Protein AF-A0A7J7JZK4-F1 (afdb_monomer_lite)

Structure (mmCIF, N/CA/C/O backbone):
data_AF-A0A7J7JZK4-F1
#
_entry.id   AF-A0A7J7JZK4-F1
#
loop_
_atom_site.group_PDB
_atom_site.id
_atom_site.type_symbol
_atom_site.label_atom_id
_atom_site.label_alt_id
_atom_site.label_comp_id
_atom_site.label_asym_id
_atom_site.label_entity_id
_atom_site.label_seq_id
_atom_site.pdbx_PDB_ins_code
_atom_site.Cartn_x
_atom_site.Cartn_y
_atom_site.Cartn_z
_atom_site.occupancy
_atom_site.B_iso_or_equiv
_atom_site.auth_seq_id
_atom_site.auth_comp_id
_atom_site.auth_asym_id
_atom_site.auth_atom_id
_atom_site.pdbx_PDB_model_num
ATOM 1 N N . 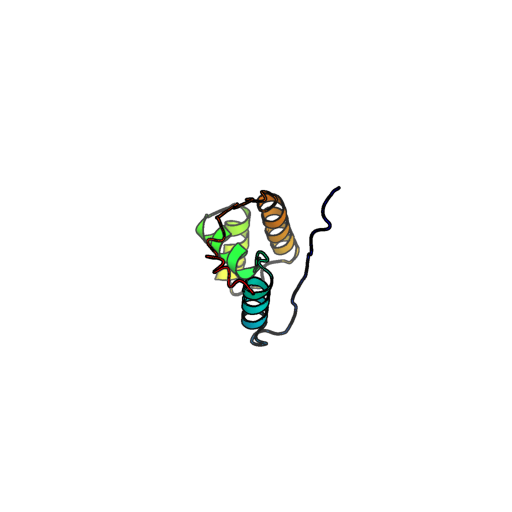MET A 1 1 ? -6.170 -31.472 -10.861 1.00 43.09 1 MET A N 1
ATOM 2 C CA . MET A 1 1 ? -4.902 -31.158 -10.163 1.00 43.09 1 MET A CA 1
ATOM 3 C C . MET A 1 1 ? -5.002 -29.730 -9.656 1.00 43.09 1 MET A C 1
ATOM 5 O O . MET A 1 1 ? -5.467 -28.913 -10.444 1.00 43.09 1 MET A O 1
ATOM 9 N N . PRO A 1 2 ? -4.640 -29.394 -8.404 1.00 49.06 2 PRO A N 1
ATOM 10 C CA . PRO A 1 2 ? -4.529 -27.988 -8.036 1.00 49.06 2 PRO A CA 1
ATOM 11 C C . PRO A 1 2 ? -3.411 -27.386 -8.893 1.00 49.06 2 PRO A C 1
ATOM 13 O O . PRO A 1 2 ? -2.250 -27.778 -8.779 1.00 49.06 2 PRO A O 1
ATOM 16 N N . SER A 1 3 ? -3.771 -26.505 -9.824 1.00 57.97 3 SER A N 1
ATOM 17 C CA . SER A 1 3 ? -2.813 -25.765 -10.639 1.00 57.97 3 SER A CA 1
ATOM 18 C C . SER A 1 3 ? -1.923 -24.950 -9.707 1.00 57.97 3 SER A C 1
ATOM 20 O O . SER A 1 3 ? -2.420 -24.198 -8.868 1.00 57.97 3 SER A O 1
ATOM 22 N N . LYS A 1 4 ? -0.604 -25.118 -9.815 1.00 70.19 4 LYS A N 1
ATOM 23 C CA . LYS A 1 4 ? 0.357 -24.378 -8.997 1.00 70.19 4 LYS A CA 1
ATOM 24 C C . LYS A 1 4 ? 0.271 -22.897 -9.365 1.00 70.19 4 LYS A C 1
ATOM 26 O O . LYS A 1 4 ? 0.669 -22.505 -10.455 1.00 70.19 4 LYS A O 1
ATOM 31 N N . LEU A 1 5 ? -0.278 -22.093 -8.462 1.00 78.06 5 LEU A N 1
ATOM 32 C CA . LEU A 1 5 ? -0.435 -20.654 -8.652 1.00 78.06 5 LEU A CA 1
ATOM 33 C C . LEU A 1 5 ? 0.897 -19.944 -8.426 1.00 78.06 5 LEU A C 1
ATOM 35 O O . LEU A 1 5 ? 1.583 -20.196 -7.432 1.00 78.06 5 LEU A O 1
ATOM 39 N N . PHE A 1 6 ? 1.253 -19.045 -9.338 1.00 82.44 6 PHE A N 1
ATOM 40 C CA . PHE A 1 6 ? 2.451 -18.225 -9.221 1.00 82.44 6 PHE A CA 1
ATOM 41 C C . PHE A 1 6 ? 2.183 -17.032 -8.296 1.00 82.44 6 PHE A C 1
ATOM 43 O O . PHE A 1 6 ? 1.240 -16.273 -8.507 1.00 82.44 6 PHE A O 1
ATOM 50 N N . ARG A 1 7 ? 3.004 -16.875 -7.251 1.00 84.56 7 ARG A N 1
ATOM 51 C CA . ARG A 1 7 ? 2.941 -15.756 -6.299 1.00 84.56 7 ARG A CA 1
ATOM 52 C C . ARG A 1 7 ? 4.323 -15.129 -6.188 1.00 84.56 7 ARG A C 1
ATOM 54 O O . ARG A 1 7 ? 5.285 -15.831 -5.885 1.00 84.56 7 ARG A O 1
ATOM 61 N N . ALA A 1 8 ? 4.411 -13.824 -6.412 1.00 86.88 8 ALA A N 1
ATOM 62 C CA . ALA A 1 8 ? 5.659 -13.072 -6.368 1.00 86.88 8 ALA A CA 1
ATOM 63 C C . ALA A 1 8 ? 5.493 -11.787 -5.551 1.00 86.88 8 ALA A C 1
ATOM 65 O O . ALA A 1 8 ? 4.402 -11.226 -5.477 1.00 86.88 8 ALA A O 1
ATOM 66 N N . ILE A 1 9 ? 6.589 -11.321 -4.949 1.00 88.12 9 ILE A N 1
ATOM 67 C CA . ILE A 1 9 ? 6.656 -10.064 -4.195 1.00 88.12 9 ILE A CA 1
ATOM 68 C C . ILE A 1 9 ? 7.782 -9.216 -4.791 1.00 88.12 9 ILE A C 1
ATOM 70 O O . ILE A 1 9 ? 8.882 -9.717 -5.016 1.00 88.12 9 ILE A O 1
ATOM 74 N N . ILE A 1 10 ? 7.512 -7.931 -5.033 1.00 86.44 10 ILE A N 1
ATOM 75 C CA . ILE A 1 10 ? 8.490 -6.965 -5.550 1.00 86.44 10 ILE A CA 1
ATOM 76 C C . ILE A 1 10 ? 8.811 -5.955 -4.446 1.00 86.44 10 ILE A C 1
ATOM 78 O O . ILE A 1 10 ? 7.935 -5.218 -3.997 1.00 86.44 10 ILE A O 1
ATOM 82 N N . ILE A 1 11 ? 10.077 -5.900 -4.029 1.00 86.56 11 ILE A N 1
ATOM 83 C CA . ILE A 1 11 ? 10.564 -5.054 -2.927 1.00 86.56 11 ILE A CA 1
ATOM 84 C C . ILE A 1 11 ? 11.674 -4.131 -3.447 1.00 86.56 11 ILE A C 1
ATOM 86 O O . ILE A 1 11 ? 12.398 -4.476 -4.376 1.00 86.56 11 ILE A O 1
ATOM 90 N N . GLY A 1 12 ? 11.797 -2.930 -2.878 1.00 84.19 12 GLY A N 1
ATOM 91 C CA . GLY A 1 12 ? 12.815 -1.947 -3.263 1.00 84.19 12 GLY A CA 1
ATOM 92 C C . GLY A 1 12 ? 12.514 -0.530 -2.753 1.00 84.19 12 GLY A C 1
ATOM 93 O O . GLY A 1 12 ? 11.364 -0.238 -2.407 1.00 84.19 12 GLY A O 1
ATOM 94 N N . PRO A 1 13 ? 13.501 0.381 -2.749 1.00 83.31 13 PRO A N 1
ATOM 95 C CA . PRO A 1 13 ? 13.384 1.705 -2.127 1.00 83.31 13 PRO A CA 1
ATOM 96 C C . PRO A 1 13 ? 12.373 2.613 -2.848 1.00 83.31 13 PRO A C 1
ATOM 98 O O . PRO A 1 13 ? 12.150 2.430 -4.047 1.00 83.31 13 PRO A O 1
ATOM 101 N N . PRO A 1 14 ? 11.725 3.584 -2.178 1.00 80.44 14 PRO A N 1
ATOM 102 C CA . PRO A 1 14 ? 10.819 4.536 -2.830 1.00 80.44 14 PRO A CA 1
ATOM 103 C C . PRO A 1 14 ? 11.450 5.154 -4.089 1.00 80.44 14 PRO A C 1
ATOM 105 O O . PRO A 1 14 ? 12.643 5.428 -4.118 1.00 80.44 14 PRO A O 1
ATOM 108 N N . GLY A 1 15 ? 10.677 5.297 -5.168 1.00 84.06 15 GLY A N 1
ATOM 109 C CA . GLY A 1 15 ? 11.198 5.800 -6.449 1.00 84.06 15 GLY A CA 1
ATOM 110 C C . GLY A 1 15 ? 11.957 4.784 -7.320 1.00 84.06 15 GLY A C 1
ATOM 111 O O . GLY A 1 15 ? 12.195 5.070 -8.486 1.00 84.06 15 GLY A O 1
ATOM 112 N N . SER A 1 16 ? 12.242 3.560 -6.851 1.00 89.69 16 SER A N 1
ATOM 113 C CA . SER A 1 16 ? 12.991 2.548 -7.632 1.00 89.69 16 SER A CA 1
ATOM 114 C C . SER A 1 16 ? 12.255 1.939 -8.841 1.00 89.69 16 SER A C 1
ATOM 116 O O . SER A 1 16 ? 12.704 0.942 -9.398 1.00 89.69 16 SER A O 1
ATOM 118 N N . GLY A 1 17 ? 11.081 2.455 -9.213 1.00 87.94 17 GLY A N 1
ATOM 119 C CA . GLY A 1 17 ? 10.342 1.982 -10.391 1.00 87.94 17 GLY A CA 1
ATOM 120 C C . GLY A 1 17 ? 9.613 0.638 -10.247 1.00 87.94 17 GLY A C 1
ATOM 121 O O . GLY A 1 17 ? 9.139 0.106 -11.247 1.00 87.94 17 GLY A O 1
ATOM 122 N N . LYS A 1 18 ? 9.451 0.093 -9.030 1.00 89.69 18 LYS A N 1
ATOM 123 C CA . LYS A 1 18 ? 8.734 -1.184 -8.779 1.00 89.69 18 LYS A CA 1
ATOM 124 C C . LYS A 1 18 ? 7.369 -1.253 -9.453 1.00 89.69 18 LYS A C 1
ATOM 126 O O . LYS A 1 18 ? 7.061 -2.249 -10.089 1.00 89.69 18 LYS A O 1
ATOM 131 N N . GLY A 1 19 ? 6.574 -0.187 -9.335 1.00 85.62 19 GLY A N 1
ATOM 132 C CA . GLY A 1 19 ? 5.244 -0.125 -9.943 1.00 85.62 19 GLY A CA 1
ATOM 133 C C . GLY A 1 19 ? 5.296 -0.212 -11.469 1.00 85.62 19 GLY A C 1
ATOM 134 O O . GLY A 1 19 ? 4.442 -0.849 -12.076 1.00 85.62 19 GLY A O 1
ATOM 135 N N . THR A 1 20 ? 6.328 0.361 -12.094 1.00 89.25 20 THR A N 1
ATOM 136 C CA . THR A 1 20 ? 6.558 0.253 -13.541 1.00 89.25 20 THR A CA 1
ATOM 137 C C . THR A 1 20 ? 6.878 -1.184 -13.941 1.00 89.25 20 THR A C 1
ATOM 139 O O . THR A 1 20 ? 6.313 -1.688 -14.907 1.00 89.25 20 THR A O 1
ATOM 142 N N . ILE A 1 21 ? 7.750 -1.859 -13.187 1.00 90.25 21 ILE A N 1
ATOM 143 C CA . ILE A 1 21 ? 8.109 -3.263 -13.430 1.00 90.25 21 ILE A CA 1
ATOM 144 C C . ILE A 1 21 ? 6.893 -4.172 -13.213 1.00 90.25 21 ILE A C 1
ATOM 146 O O . ILE A 1 21 ? 6.588 -4.997 -14.068 1.00 90.25 21 ILE A O 1
ATOM 150 N N . ALA A 1 22 ? 6.154 -3.975 -12.121 1.00 88.31 22 ALA A N 1
ATOM 151 C CA . ALA A 1 22 ? 4.972 -4.762 -11.796 1.00 88.31 22 ALA A CA 1
ATOM 152 C C . ALA A 1 22 ? 3.894 -4.663 -12.886 1.00 88.31 22 ALA A C 1
ATOM 154 O O . ALA A 1 22 ? 3.375 -5.683 -13.327 1.00 88.31 22 ALA A O 1
ATOM 155 N N . LYS A 1 23 ? 3.625 -3.452 -13.398 1.00 88.12 23 LYS A N 1
ATOM 156 C CA . LYS A 1 23 ? 2.689 -3.236 -14.516 1.00 88.12 23 LYS A CA 1
ATOM 157 C C . LYS A 1 23 ? 3.106 -3.969 -15.794 1.00 88.12 23 LYS A C 1
ATOM 159 O O . LYS A 1 23 ? 2.240 -4.469 -16.503 1.00 88.12 23 LYS A O 1
ATOM 164 N N . ARG A 1 24 ? 4.410 -4.038 -16.093 1.00 90.50 24 ARG A N 1
ATOM 165 C CA . ARG A 1 24 ? 4.925 -4.795 -17.248 1.00 90.50 24 ARG A CA 1
ATOM 166 C C . ARG A 1 24 ? 4.723 -6.296 -17.061 1.00 90.50 24 ARG A C 1
ATOM 168 O O . ARG A 1 24 ? 4.139 -6.926 -17.926 1.00 90.50 24 ARG A O 1
ATOM 175 N N . ILE A 1 25 ? 5.094 -6.835 -15.898 1.00 88.19 25 ILE A N 1
ATOM 176 C CA . ILE A 1 25 ? 4.900 -8.258 -15.572 1.00 88.19 25 ILE A CA 1
ATOM 177 C C . ILE A 1 25 ? 3.420 -8.652 -15.690 1.00 88.19 25 ILE A C 1
ATOM 179 O O . ILE A 1 25 ? 3.087 -9.672 -16.278 1.00 88.19 25 ILE A O 1
ATOM 183 N N . VAL A 1 26 ? 2.519 -7.826 -15.166 1.00 87.25 26 VAL A N 1
ATOM 184 C CA . VAL A 1 26 ? 1.069 -8.057 -15.243 1.00 87.25 26 VAL A CA 1
ATOM 185 C C . VAL A 1 26 ? 0.572 -8.070 -16.682 1.00 87.25 26 VAL A C 1
ATOM 187 O O . VAL A 1 26 ? -0.172 -8.971 -17.056 1.00 87.25 26 VAL A O 1
ATOM 190 N N . LYS A 1 27 ? 1.029 -7.115 -17.498 1.00 87.00 27 LYS A N 1
ATOM 191 C CA . LYS A 1 27 ? 0.691 -7.049 -18.922 1.00 87.00 27 LYS A CA 1
ATOM 192 C C . LYS A 1 27 ? 1.191 -8.274 -19.693 1.00 87.00 27 LYS A C 1
ATOM 194 O O . LYS A 1 27 ? 0.451 -8.800 -20.515 1.00 87.00 27 LYS A O 1
ATOM 199 N N . ASP A 1 28 ? 2.420 -8.707 -19.434 1.00 89.12 28 ASP A N 1
ATOM 200 C CA . ASP A 1 28 ? 3.082 -9.745 -20.230 1.00 89.12 28 ASP A CA 1
ATOM 201 C C . ASP A 1 28 ? 2.655 -11.167 -19.821 1.00 89.12 28 ASP A C 1
ATOM 203 O O . ASP A 1 28 ? 2.653 -12.070 -20.653 1.00 89.12 28 ASP A O 1
ATOM 207 N N . PHE A 1 29 ? 2.268 -11.373 -18.554 1.00 85.44 29 PHE A N 1
ATOM 208 C CA . PHE A 1 29 ? 1.942 -12.695 -17.998 1.00 85.44 29 PHE A CA 1
ATOM 209 C C . PHE A 1 29 ? 0.477 -12.862 -17.561 1.00 85.44 29 PHE A C 1
ATOM 211 O O . PHE A 1 29 ? 0.120 -13.926 -17.057 1.00 85.44 29 PHE A O 1
ATOM 218 N N . GLY A 1 30 ? -0.371 -11.838 -17.712 1.00 82.44 30 GLY A N 1
ATOM 219 C CA . GLY A 1 30 ? -1.785 -11.901 -17.319 1.00 82.44 30 GLY A CA 1
ATOM 220 C C . GLY A 1 30 ? -1.998 -12.112 -15.815 1.00 82.44 30 GLY A C 1
ATOM 221 O O . GLY A 1 30 ? -2.950 -12.771 -15.408 1.00 82.44 30 GLY A O 1
ATOM 222 N N . LEU A 1 31 ? -1.081 -11.607 -14.983 1.00 83.25 31 LEU A N 1
ATOM 223 C CA . LEU A 1 31 ? -1.133 -11.764 -13.526 1.00 83.25 31 LEU A CA 1
ATOM 224 C C . LEU A 1 31 ? -1.938 -10.642 -12.869 1.00 83.25 31 LEU A C 1
ATOM 226 O O . LEU A 1 31 ? -1.890 -9.500 -13.314 1.00 83.25 31 LEU A O 1
ATOM 230 N N . THR A 1 32 ? -2.590 -10.924 -11.743 1.00 82.88 32 THR A N 1
ATOM 231 C CA . THR A 1 32 ? -3.214 -9.872 -10.930 1.00 82.88 32 THR A CA 1
ATOM 232 C C . THR A 1 32 ? -2.163 -9.109 -10.126 1.00 82.88 32 THR A C 1
ATOM 234 O O . THR A 1 32 ? -1.282 -9.701 -9.497 1.00 82.88 32 THR A O 1
ATOM 237 N N . HIS A 1 33 ? -2.246 -7.777 -10.143 1.00 82.88 33 HIS A N 1
ATOM 238 C CA . HIS A 1 33 ? -1.356 -6.906 -9.381 1.00 82.88 33 HIS A CA 1
ATOM 239 C C . HIS A 1 33 ? -2.014 -6.438 -8.088 1.00 82.88 33 HIS A C 1
ATOM 241 O O . HIS A 1 33 ? -2.991 -5.695 -8.131 1.00 82.88 33 HIS A O 1
ATOM 247 N N . LEU A 1 34 ? -1.401 -6.763 -6.952 1.00 85.38 34 LEU A N 1
ATOM 248 C CA . LEU A 1 34 ? -1.802 -6.236 -5.653 1.00 85.38 34 LEU A CA 1
ATOM 249 C C . LEU A 1 34 ? -0.732 -5.271 -5.136 1.00 85.38 34 LEU A C 1
ATOM 251 O O . LEU A 1 34 ? 0.352 -5.680 -4.719 1.00 85.38 34 LEU A O 1
ATOM 255 N N . ALA A 1 35 ? -1.045 -3.975 -5.149 1.00 86.12 35 ALA A N 1
ATOM 256 C CA . ALA A 1 35 ? -0.219 -2.943 -4.535 1.00 86.12 35 ALA A CA 1
ATOM 257 C C . ALA A 1 35 ? -0.790 -2.564 -3.166 1.00 86.12 35 ALA A C 1
ATOM 259 O O . ALA A 1 35 ? -1.875 -1.994 -3.078 1.00 86.12 35 ALA A O 1
ATOM 260 N N . SER A 1 36 ? -0.034 -2.815 -2.093 1.00 86.00 36 SER A N 1
ATOM 261 C CA . SER A 1 36 ? -0.469 -2.532 -0.714 1.00 86.00 36 SER A CA 1
ATOM 262 C C . SER A 1 36 ? -0.920 -1.083 -0.503 1.00 86.00 36 SER A C 1
ATOM 264 O O . SER A 1 36 ? -1.887 -0.842 0.209 1.00 86.00 36 SER A O 1
ATOM 266 N N . GLY A 1 37 ? -0.269 -0.120 -1.163 1.00 85.06 37 GLY A N 1
ATOM 267 C CA . GLY A 1 37 ? -0.664 1.289 -1.108 1.00 85.06 37 GLY A CA 1
ATOM 268 C C . GLY A 1 37 ? -2.011 1.588 -1.775 1.00 85.06 37 GLY A C 1
ATOM 269 O O . GLY A 1 37 ? -2.747 2.436 -1.281 1.00 85.06 37 GLY A O 1
ATOM 270 N N . ASP A 1 38 ? -2.351 0.903 -2.871 1.00 87.31 38 ASP A N 1
ATOM 271 C CA . ASP A 1 38 ? -3.648 1.071 -3.543 1.00 87.31 38 ASP A CA 1
ATOM 272 C C . ASP A 1 38 ? -4.767 0.426 -2.727 1.00 87.31 38 ASP A C 1
ATOM 274 O O . ASP A 1 38 ? -5.805 1.049 -2.511 1.00 87.31 38 ASP A O 1
ATOM 278 N N . VAL A 1 39 ? -4.513 -0.771 -2.189 1.00 89.25 39 VAL A N 1
ATOM 279 C CA . VAL A 1 39 ? -5.439 -1.454 -1.276 1.00 89.25 39 VAL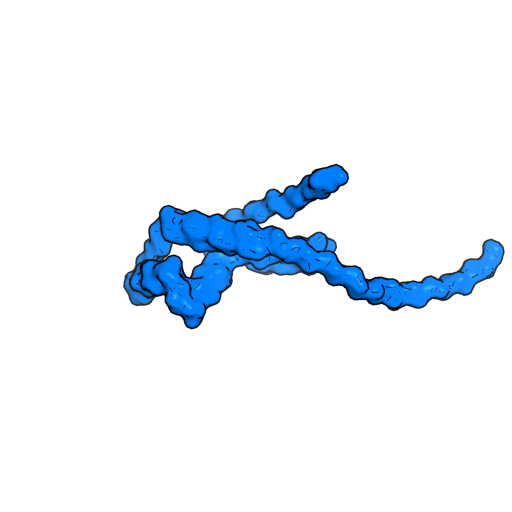 A CA 1
ATOM 280 C C . VAL A 1 39 ? -5.708 -0.587 -0.046 1.00 89.25 39 VAL A C 1
ATOM 282 O O . VAL A 1 39 ? -6.861 -0.390 0.322 1.00 89.25 39 VAL A O 1
ATOM 285 N N . LEU A 1 40 ? -4.666 0.002 0.545 1.00 90.25 40 LEU A N 1
ATOM 286 C CA . LEU A 1 40 ? -4.794 0.925 1.671 1.00 90.25 40 LEU A CA 1
ATOM 287 C C . LEU A 1 40 ? -5.655 2.145 1.332 1.00 90.25 40 LEU A C 1
ATOM 289 O O . LEU A 1 40 ? -6.602 2.437 2.058 1.00 90.25 40 LEU A O 1
ATOM 293 N N . ARG A 1 41 ? -5.382 2.823 0.210 1.00 89.56 41 ARG A N 1
ATOM 294 C CA . ARG A 1 41 ? -6.183 3.974 -0.243 1.00 89.56 41 ARG A CA 1
ATOM 295 C C . ARG A 1 41 ? -7.650 3.610 -0.472 1.00 89.56 41 ARG A C 1
ATOM 297 O O . ARG A 1 41 ? -8.525 4.376 -0.079 1.00 89.56 41 ARG A O 1
ATOM 304 N N . ARG A 1 42 ? -7.924 2.445 -1.068 1.00 90.88 42 ARG A N 1
ATOM 305 C CA . ARG A 1 42 ? -9.292 1.952 -1.279 1.00 90.88 42 ARG A CA 1
ATOM 306 C C . ARG A 1 42 ? -10.001 1.670 0.045 1.00 90.88 42 ARG A C 1
ATOM 308 O O . ARG A 1 42 ? -11.097 2.172 0.250 1.00 90.88 42 ARG A O 1
ATOM 315 N N . GLN A 1 43 ? -9.361 0.944 0.962 1.00 90.75 43 GLN A N 1
ATOM 316 C CA . GLN A 1 43 ? -9.937 0.603 2.269 1.00 90.75 43 GLN A CA 1
ATOM 317 C C . GLN A 1 43 ? -10.261 1.852 3.107 1.00 90.75 43 GLN A C 1
ATOM 319 O O . GLN A 1 43 ? -11.259 1.853 3.831 1.00 90.75 43 GLN A O 1
ATOM 324 N N . VAL A 1 44 ? -9.444 2.910 2.996 1.00 91.62 44 VAL A N 1
ATOM 325 C CA . VAL A 1 44 ? -9.712 4.233 3.590 1.00 91.62 44 VAL A CA 1
ATOM 326 C C . VAL A 1 44 ? -10.923 4.895 2.926 1.00 91.62 44 VAL A C 1
ATOM 328 O O . VAL A 1 44 ? -11.837 5.328 3.623 1.00 91.62 44 VAL A O 1
ATOM 331 N N . ALA A 1 45 ? -10.982 4.923 1.590 1.00 92.56 45 ALA A N 1
ATOM 332 C CA . ALA A 1 45 ? -12.107 5.506 0.852 1.00 92.56 45 ALA A CA 1
ATOM 333 C C . ALA A 1 45 ? -13.446 4.800 1.145 1.00 92.56 45 ALA A C 1
ATOM 335 O O . ALA A 1 45 ? -14.482 5.454 1.260 1.00 92.56 45 ALA A O 1
ATOM 336 N N . GLU A 1 46 ? -13.415 3.479 1.321 1.00 93.06 46 GLU A N 1
ATOM 337 C CA . GLU A 1 46 ? -14.567 2.643 1.683 1.00 93.06 46 GLU A CA 1
ATOM 338 C C . GLU A 1 46 ? -14.957 2.753 3.166 1.00 93.06 46 GLU A C 1
ATOM 340 O O . GLU A 1 46 ? -15.977 2.197 3.569 1.00 93.06 46 GLU A O 1
ATOM 345 N N . LYS A 1 47 ? -14.173 3.468 3.987 1.00 92.69 47 LYS A N 1
ATOM 346 C CA . LYS A 1 47 ? -14.375 3.601 5.441 1.00 92.69 47 LYS A CA 1
ATOM 347 C C . LYS A 1 47 ? -14.509 2.251 6.152 1.00 92.69 47 LYS A C 1
ATOM 349 O O . LYS A 1 47 ? -15.271 2.106 7.108 1.00 92.69 47 LYS A O 1
ATOM 354 N N . SER A 1 48 ? -13.755 1.260 5.686 1.00 91.50 48 SER A N 1
ATOM 355 C CA . SER A 1 48 ? -13.636 -0.031 6.363 1.00 91.50 48 SER A CA 1
ATOM 356 C C . SER A 1 48 ? -13.035 0.141 7.762 1.00 91.50 48 SER A C 1
ATOM 358 O O . SER A 1 48 ? -12.329 1.112 8.034 1.00 91.50 48 SER A O 1
ATOM 360 N N . GLU A 1 49 ? -13.242 -0.831 8.650 1.00 91.88 49 GLU A N 1
ATOM 361 C CA . GLU A 1 49 ? -12.648 -0.800 9.994 1.00 91.88 49 GLU A CA 1
ATOM 362 C C . GLU A 1 49 ? -11.111 -0.676 9.945 1.00 91.88 49 GLU A C 1
ATOM 364 O O . GLU A 1 49 ? -10.515 0.123 10.670 1.00 91.88 49 GLU A O 1
ATOM 369 N N . ILE A 1 50 ? -10.468 -1.413 9.031 1.00 90.50 50 ILE A N 1
ATOM 370 C CA . ILE A 1 50 ? -9.014 -1.369 8.815 1.00 90.50 50 ILE A CA 1
ATOM 371 C C . ILE A 1 50 ? -8.593 -0.019 8.216 1.00 90.50 50 ILE A C 1
ATOM 373 O O . ILE A 1 50 ? -7.584 0.549 8.634 1.00 90.50 50 ILE A O 1
ATOM 377 N N . GLY A 1 51 ? -9.366 0.506 7.263 1.00 91.62 51 GL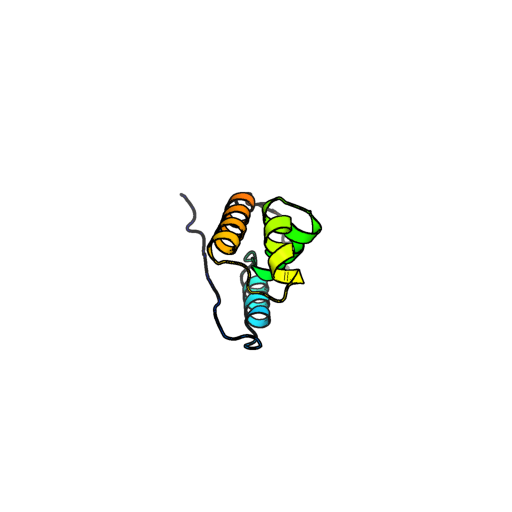Y A N 1
ATOM 378 C CA . GLY A 1 51 ? -9.128 1.795 6.620 1.00 91.62 51 GLY A CA 1
ATOM 379 C C . GLY A 1 51 ? -9.207 2.960 7.599 1.00 91.62 51 GLY A C 1
ATOM 380 O O . GLY A 1 51 ? -8.277 3.754 7.656 1.00 91.62 51 GLY A O 1
ATOM 381 N N . LEU A 1 52 ? -10.246 3.017 8.434 1.00 93.31 52 LEU A N 1
ATOM 382 C CA . LEU A 1 52 ? -10.407 4.044 9.471 1.00 93.31 52 LEU A CA 1
ATOM 383 C C . LEU A 1 52 ? -9.290 3.986 10.522 1.00 93.31 52 LEU A C 1
ATOM 385 O O . LEU A 1 52 ? -8.816 5.018 10.997 1.00 93.31 52 LEU A O 1
ATOM 389 N N . ALA A 1 53 ? -8.844 2.780 10.889 1.00 92.19 53 ALA A N 1
ATOM 390 C CA . ALA A 1 53 ? -7.703 2.617 11.782 1.00 92.19 53 ALA A CA 1
ATOM 391 C C . ALA A 1 53 ? -6.405 3.137 11.143 1.00 92.19 53 ALA A C 1
ATOM 393 O O . ALA A 1 53 ? -5.607 3.783 11.819 1.00 92.19 53 ALA A O 1
ATOM 394 N N . ALA A 1 54 ? -6.202 2.884 9.848 1.00 92.19 54 ALA A N 1
ATOM 395 C CA . ALA A 1 54 ? -5.010 3.313 9.129 1.00 92.19 54 ALA A CA 1
ATOM 396 C C . ALA A 1 54 ? -5.019 4.813 8.781 1.00 92.19 54 ALA A C 1
ATOM 398 O O . ALA A 1 54 ? -3.964 5.444 8.777 1.00 92.19 54 ALA A O 1
ATOM 399 N N . GLU A 1 55 ? -6.198 5.391 8.540 1.00 92.38 55 GLU A N 1
ATOM 400 C CA . GLU A 1 55 ? -6.403 6.804 8.204 1.00 92.38 55 GLU A CA 1
ATOM 401 C C . GLU A 1 55 ? -5.815 7.740 9.268 1.00 92.38 55 GLU A C 1
ATOM 403 O O . GLU A 1 55 ? -5.205 8.748 8.919 1.00 92.38 55 GLU A O 1
ATOM 408 N N . LYS A 1 56 ? -5.902 7.372 10.554 1.00 92.25 56 LYS A N 1
ATOM 409 C CA . LYS A 1 56 ? -5.296 8.139 11.657 1.00 92.25 56 LYS A CA 1
ATOM 410 C C . LYS A 1 56 ? -3.792 8.336 11.460 1.00 92.25 56 LYS A C 1
ATOM 412 O O . LYS A 1 56 ? -3.314 9.464 11.465 1.00 92.25 56 LYS A O 1
ATOM 417 N N . TYR A 1 57 ? -3.071 7.250 11.187 1.00 92.19 57 TYR A N 1
ATOM 418 C CA . TYR A 1 57 ? -1.623 7.290 10.970 1.00 92.19 57 TYR A CA 1
ATOM 419 C C . TYR A 1 57 ? -1.255 8.071 9.706 1.00 92.19 57 TYR A C 1
ATOM 421 O O . TYR A 1 57 ? -0.306 8.849 9.720 1.00 92.19 57 TYR A O 1
ATOM 429 N N . ILE A 1 58 ? -2.030 7.902 8.628 1.00 88.88 58 ILE A N 1
ATOM 430 C CA . ILE A 1 58 ? -1.810 8.614 7.361 1.00 88.88 58 ILE A CA 1
ATOM 431 C C . ILE A 1 58 ? -1.977 10.126 7.555 1.00 88.88 58 ILE A C 1
ATOM 433 O O . ILE A 1 58 ? -1.126 10.892 7.106 1.00 88.88 58 ILE A O 1
ATOM 437 N N . ASN A 1 59 ? -3.037 10.551 8.245 1.00 90.06 59 ASN A N 1
ATOM 438 C CA . ASN A 1 59 ? -3.320 11.964 8.504 1.00 90.06 59 ASN A CA 1
ATOM 439 C C . ASN A 1 59 ? -2.271 12.610 9.420 1.00 90.06 59 ASN A C 1
ATOM 441 O O . ASN A 1 59 ? -1.959 13.787 9.267 1.00 90.06 59 ASN A O 1
ATOM 445 N N . GLU A 1 60 ? -1.692 11.833 10.334 1.00 92.81 60 GLU A N 1
ATOM 446 C CA . GLU A 1 60 ? -0.588 12.250 11.203 1.00 92.81 60 GLU A CA 1
ATOM 447 C C . GLU A 1 60 ? 0.781 12.236 10.493 1.00 92.81 60 GLU A C 1
ATOM 449 O O . GLU A 1 60 ? 1.794 12.581 11.100 1.00 92.81 60 GLU A O 1
ATOM 454 N N . GLY A 1 61 ? 0.848 11.816 9.223 1.00 88.19 61 GLY A N 1
ATOM 455 C CA . GLY A 1 61 ? 2.107 11.652 8.486 1.00 88.19 61 GLY A CA 1
ATOM 456 C C . GLY A 1 61 ? 2.998 10.527 9.030 1.00 88.19 61 GLY A C 1
ATOM 457 O O . GLY A 1 61 ? 4.188 10.471 8.720 1.00 88.19 61 GLY A O 1
ATOM 458 N N . SER A 1 62 ? 2.430 9.639 9.845 1.00 89.69 62 SER A N 1
ATOM 459 C CA . SER A 1 62 ? 3.112 8.516 10.476 1.00 89.69 62 SER A CA 1
ATOM 460 C C . SER A 1 62 ? 3.007 7.245 9.634 1.00 89.69 62 SER A C 1
ATOM 462 O O . SER A 1 62 ? 2.095 7.061 8.826 1.00 89.69 62 SER A O 1
ATOM 464 N N . LEU A 1 63 ? 3.957 6.330 9.829 1.00 87.00 63 LEU A N 1
ATOM 465 C CA . LEU A 1 63 ? 3.904 5.018 9.190 1.00 87.00 63 LEU A CA 1
ATOM 466 C C . LEU A 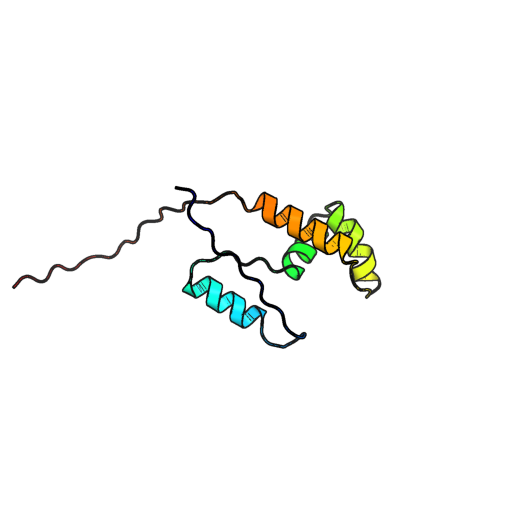1 63 ? 2.771 4.183 9.791 1.00 87.00 63 LEU A C 1
ATOM 468 O O . LEU A 1 63 ? 2.617 4.101 11.009 1.00 87.00 63 LEU A O 1
ATOM 472 N N . VAL A 1 64 ? 2.004 3.529 8.919 1.00 90.56 64 VAL A N 1
ATOM 473 C CA . VAL A 1 64 ? 0.980 2.572 9.343 1.00 90.56 64 VAL A CA 1
ATOM 474 C C . VAL A 1 64 ? 1.671 1.360 9.986 1.00 90.56 64 VAL A C 1
ATOM 476 O O . VAL A 1 64 ? 2.571 0.796 9.361 1.00 90.56 64 VAL A O 1
ATOM 479 N N . PRO A 1 65 ? 1.258 0.926 11.191 1.00 92.00 65 PRO A N 1
ATOM 480 C CA . PRO A 1 65 ? 1.855 -0.223 11.867 1.00 92.00 65 PRO A CA 1
ATOM 481 C C . PRO A 1 65 ? 1.826 -1.519 11.040 1.00 92.00 65 PRO A C 1
ATOM 483 O O . PRO A 1 65 ? 0.820 -1.845 10.400 1.00 92.00 65 PRO A O 1
ATOM 486 N N . ASP A 1 66 ? 2.902 -2.309 11.120 1.00 89.94 66 ASP A N 1
ATOM 487 C CA . ASP A 1 66 ? 3.074 -3.550 10.346 1.00 89.94 66 ASP A CA 1
ATOM 488 C C . ASP A 1 66 ? 1.942 -4.561 10.562 1.00 89.94 66 ASP A C 1
ATOM 490 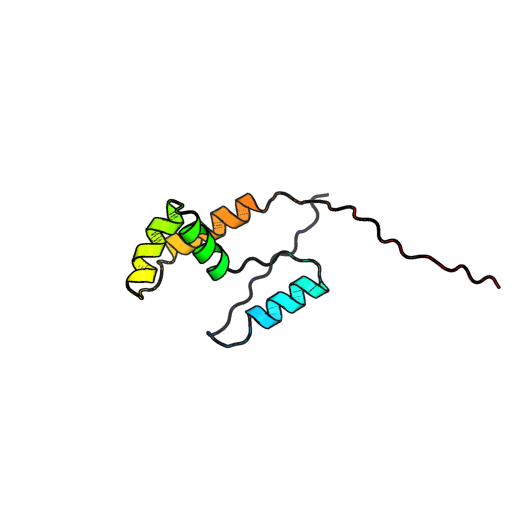O O . ASP A 1 66 ? 1.478 -5.204 9.621 1.00 89.94 66 ASP A O 1
ATOM 494 N N . ASN A 1 67 ? 1.446 -4.685 11.796 1.00 91.31 67 ASN A N 1
ATOM 495 C CA . ASN A 1 67 ? 0.337 -5.581 12.125 1.00 91.31 67 ASN A CA 1
ATOM 496 C C . ASN A 1 67 ? -0.960 -5.199 11.389 1.00 91.31 67 ASN A C 1
ATOM 498 O O . ASN A 1 67 ? -1.730 -6.078 10.997 1.00 91.31 67 ASN A O 1
ATOM 502 N N . LEU A 1 68 ? -1.204 -3.903 11.189 1.00 90.50 68 LEU A N 1
ATOM 503 C CA . LEU A 1 68 ? -2.369 -3.396 10.476 1.00 90.50 68 LEU A CA 1
ATOM 504 C C . LEU A 1 68 ? -2.205 -3.595 8.966 1.00 90.50 68 LEU A C 1
ATOM 506 O O . LEU A 1 68 ? -3.124 -4.090 8.314 1.00 90.50 68 LEU A O 1
ATOM 510 N N . MET A 1 69 ? -1.010 -3.323 8.432 1.00 89.69 69 MET A N 1
ATOM 511 C CA . MET A 1 69 ? -0.683 -3.597 7.027 1.00 89.69 69 MET A CA 1
ATOM 512 C C . MET A 1 69 ? -0.780 -5.090 6.697 1.00 89.69 69 MET A C 1
ATOM 514 O O . MET A 1 69 ? -1.317 -5.460 5.654 1.00 89.69 69 MET A O 1
ATOM 518 N N . MET A 1 70 ? -0.340 -5.969 7.600 1.00 89.62 70 MET A N 1
ATOM 519 C CA . MET A 1 70 ? -0.509 -7.413 7.447 1.00 89.62 70 MET A CA 1
ATOM 520 C C . MET A 1 70 ? -1.979 -7.824 7.395 1.00 89.62 70 MET A C 1
ATOM 522 O O . MET A 1 70 ? -2.352 -8.613 6.529 1.00 89.62 70 MET A O 1
ATOM 526 N N . LYS A 1 71 ? -2.821 -7.301 8.297 1.00 89.88 71 LYS A N 1
ATOM 527 C CA . LYS A 1 71 ? -4.266 -7.583 8.280 1.00 89.88 71 LYS A CA 1
ATOM 528 C C . LYS A 1 71 ? -4.895 -7.170 6.952 1.00 89.88 71 LYS A C 1
ATOM 530 O O . LYS A 1 71 ? -5.644 -7.957 6.384 1.00 89.88 71 LYS A O 1
ATOM 535 N N . LEU A 1 72 ? -4.527 -5.994 6.449 1.00 89.12 72 LEU A N 1
ATOM 536 C CA . LEU A 1 72 ? -4.995 -5.455 5.176 1.00 89.12 72 LEU A CA 1
ATOM 537 C C . LEU A 1 72 ? -4.603 -6.332 3.978 1.00 89.12 72 LEU A C 1
ATOM 539 O O . LEU A 1 72 ? -5.434 -6.654 3.134 1.00 89.12 72 LEU A O 1
ATOM 543 N N . VAL A 1 73 ? -3.340 -6.753 3.897 1.00 88.25 73 VAL A N 1
ATOM 544 C CA . VAL A 1 73 ? -2.883 -7.605 2.788 1.00 88.25 73 VAL A CA 1
ATOM 545 C C . VAL A 1 73 ? -3.528 -8.991 2.866 1.00 88.25 73 VAL A C 1
ATOM 547 O O . VAL A 1 73 ? -3.929 -9.548 1.846 1.00 88.25 73 VAL A O 1
ATOM 550 N N . LEU A 1 74 ? -3.672 -9.554 4.070 1.00 87.81 74 LEU A N 1
ATOM 551 C CA . LEU A 1 74 ? -4.304 -10.859 4.265 1.00 87.81 74 LEU A CA 1
ATOM 552 C C . LEU A 1 74 ? -5.803 -10.850 3.958 1.00 87.81 74 LEU A C 1
ATOM 554 O O . LEU A 1 74 ? -6.298 -11.850 3.440 1.00 87.81 74 LEU A O 1
ATOM 558 N N . SER A 1 75 ? -6.529 -9.773 4.276 1.00 85.38 75 SER A N 1
ATOM 559 C CA . SER A 1 75 ? -7.945 -9.659 3.909 1.00 85.38 75 SER A CA 1
ATOM 560 C C . SER A 1 75 ? -8.114 -9.624 2.395 1.00 85.38 75 SER A C 1
ATOM 562 O O . SER A 1 75 ? -8.968 -10.327 1.862 1.00 85.38 75 SER A O 1
ATOM 564 N N . GLU A 1 76 ? -7.244 -8.893 1.702 1.00 84.12 76 GLU A N 1
ATOM 565 C CA . GLU A 1 76 ? -7.296 -8.768 0.249 1.00 84.12 76 GLU A CA 1
ATOM 566 C C . GLU A 1 76 ? -6.969 -10.088 -0.463 1.00 84.12 76 GLU A C 1
ATOM 568 O O . GLU A 1 76 ? -7.731 -10.562 -1.302 1.00 84.12 76 GLU A O 1
ATOM 573 N N . LEU A 1 77 ? -5.893 -10.763 -0.046 1.00 82.38 77 LEU A N 1
ATOM 574 C CA . LEU A 1 77 ? -5.502 -12.063 -0.602 1.00 82.38 77 LEU A CA 1
ATOM 575 C C . LEU A 1 77 ? -6.553 -13.163 -0.385 1.00 82.38 77 LEU A C 1
ATOM 577 O O . LEU A 1 77 ? -6.559 -14.155 -1.113 1.00 82.38 77 LEU A O 1
ATOM 581 N N . ARG A 1 78 ? -7.412 -13.032 0.634 1.00 80.88 78 ARG A N 1
ATOM 582 C CA . ARG A 1 78 ? -8.539 -13.951 0.856 1.00 80.88 78 ARG A CA 1
ATOM 583 C C . ARG A 1 78 ? -9.726 -13.628 -0.051 1.00 80.88 78 ARG A C 1
ATOM 585 O O . ARG A 1 78 ? -10.380 -14.564 -0.500 1.00 80.88 78 ARG A O 1
ATOM 592 N N . GLY A 1 79 ? -9.984 -12.346 -0.312 1.00 69.31 79 GLY A N 1
ATOM 593 C CA . GLY A 1 79 ? -11.066 -11.885 -1.186 1.00 69.31 79 GLY A CA 1
ATOM 594 C C . GLY A 1 79 ? -10.822 -12.195 -2.664 1.00 69.31 79 GLY A C 1
ATOM 595 O O . GLY A 1 79 ? -11.734 -12.645 -3.350 1.00 69.31 79 GLY A O 1
ATOM 596 N N . GLU A 1 80 ? -9.582 -12.057 -3.140 1.00 56.91 80 GLU A N 1
ATOM 597 C CA . GLU A 1 80 ? -9.231 -12.297 -4.551 1.00 56.91 80 GLU A CA 1
ATOM 598 C C . GLU A 1 80 ? -9.114 -13.782 -4.945 1.00 56.91 80 GLU A C 1
ATOM 600 O O . GLU A 1 80 ? -8.854 -14.112 -6.101 1.00 56.91 80 GLU A O 1
ATOM 605 N N . CYS A 1 81 ? -9.389 -14.716 -4.030 1.00 48.06 81 CYS A N 1
ATOM 606 C CA . CYS A 1 81 ? -9.565 -16.134 -4.362 1.00 48.06 81 CYS A CA 1
ATOM 607 C C . CYS A 1 81 ? -10.913 -16.429 -5.065 1.00 48.06 81 CYS A C 1
ATOM 609 O O . CYS A 1 81 ? -11.474 -17.510 -4.896 1.00 48.06 81 CYS A O 1
ATOM 611 N N . GLN A 1 82 ? -11.431 -15.505 -5.879 1.00 39.91 82 GLN A N 1
ATOM 612 C CA . GLN A 1 82 ? -12.433 -15.792 -6.905 1.00 39.91 82 GLN A CA 1
ATOM 613 C C . GLN A 1 82 ? -11.760 -15.691 -8.274 1.00 39.91 82 GLN A C 1
ATOM 615 O O . GLN A 1 82 ? -11.663 -14.623 -8.868 1.00 39.91 82 GLN A O 1
ATOM 620 N N . TYR A 1 83 ? -11.275 -16.826 -8.776 1.00 43.16 83 TYR A N 1
ATOM 621 C CA . TYR A 1 83 ? -10.815 -16.926 -10.158 1.00 43.16 83 TYR A CA 1
ATOM 622 C C . TYR A 1 83 ? -11.990 -16.640 -11.092 1.00 43.16 83 TYR A C 1
ATOM 624 O O . TYR A 1 83 ? -12.909 -17.451 -11.206 1.00 43.16 83 TYR A O 1
ATOM 632 N N . HIS A 1 84 ? -11.956 -15.491 -11.763 1.00 35.5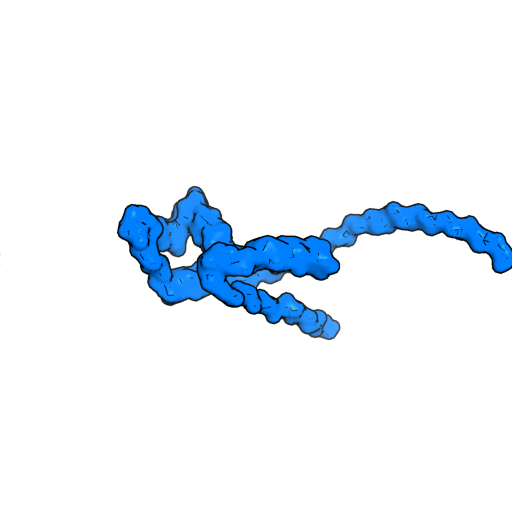3 84 HIS A N 1
ATOM 633 C CA . HIS A 1 84 ? -12.797 -15.241 -12.921 1.00 35.53 84 HIS A CA 1
ATOM 634 C C . HIS A 1 84 ? -12.139 -15.931 -14.122 1.00 35.53 84 HIS A C 1
ATOM 636 O O . HIS A 1 84 ? -11.140 -15.453 -14.656 1.00 35.53 84 HIS A O 1
ATOM 642 N N . TYR A 1 85 ? -12.650 -17.103 -14.504 1.00 36.66 85 TYR A N 1
ATOM 643 C CA . TYR A 1 85 ? -12.314 -17.706 -15.792 1.00 36.66 85 TYR A CA 1
ATOM 644 C C . TYR A 1 85 ? -13.066 -16.940 -16.880 1.00 36.66 85 TYR A C 1
ATOM 646 O O . TYR A 1 85 ? -14.166 -17.332 -17.265 1.00 36.66 85 TYR A O 1
ATOM 654 N N . ASP A 1 86 ? -12.489 -15.840 -17.356 1.00 37.28 86 ASP A N 1
ATOM 655 C CA . ASP A 1 86 ? -13.008 -15.149 -18.532 1.00 37.28 86 ASP A CA 1
ATOM 656 C C . ASP A 1 86 ? -12.553 -15.923 -19.778 1.00 37.28 86 ASP A C 1
ATOM 658 O O . ASP A 1 86 ? -11.459 -15.728 -20.311 1.00 37.28 86 ASP A O 1
ATOM 662 N N . TYR A 1 87 ? -13.377 -16.870 -20.231 1.00 39.84 87 TYR A N 1
ATOM 663 C CA . TYR A 1 87 ? -13.267 -17.424 -21.580 1.00 39.84 87 TYR A CA 1
ATOM 664 C C . TYR A 1 87 ? -13.795 -16.381 -22.575 1.00 39.84 87 TYR A C 1
ATOM 666 O O . TYR A 1 87 ? -14.851 -16.560 -23.179 1.00 39.84 87 TYR A O 1
ATOM 674 N N . GLN A 1 88 ? -13.081 -15.266 -22.746 1.00 37.81 88 GLN A N 1
ATOM 675 C CA . GLN A 1 88 ? -13.325 -14.371 -23.873 1.00 37.81 88 GLN A CA 1
ATOM 676 C C . GLN A 1 88 ? -12.503 -14.833 -25.076 1.00 37.81 88 GLN A C 1
ATOM 678 O O . GLN A 1 88 ? -11.280 -14.741 -25.118 1.00 37.81 88 GLN A O 1
ATOM 683 N N . TYR A 1 89 ? -13.242 -15.389 -26.033 1.00 37.25 89 TYR A N 1
ATOM 684 C CA . TYR A 1 89 ? -12.871 -15.799 -27.380 1.00 37.25 89 TYR A CA 1
ATOM 685 C C . TYR A 1 89 ? -11.700 -15.004 -27.980 1.00 37.25 89 TYR A C 1
ATOM 687 O O . TYR A 1 89 ? -11.842 -13.856 -28.397 1.00 37.25 89 TYR A O 1
ATOM 695 N N . TRP A 1 90 ? -10.555 -15.673 -28.122 1.00 31.86 90 TRP A N 1
ATOM 696 C CA . TRP A 1 90 ? -9.535 -15.309 -29.100 1.00 31.86 90 TRP A CA 1
ATOM 697 C C . TRP A 1 90 ? -10.157 -15.497 -30.495 1.00 31.86 90 TRP A C 1
ATOM 699 O O . TRP A 1 90 ? -10.180 -16.606 -31.026 1.00 31.86 90 TRP A O 1
ATOM 709 N N . THR A 1 91 ? -10.697 -14.442 -31.110 1.00 38.66 91 THR A N 1
ATOM 710 C CA . THR A 1 91 ? -11.047 -14.460 -32.540 1.00 38.66 91 THR A CA 1
ATOM 711 C C . THR A 1 91 ? -9.789 -14.179 -33.350 1.00 38.66 91 THR A C 1
ATOM 713 O O . THR A 1 91 ? -9.527 -13.061 -33.789 1.00 38.66 91 THR A O 1
ATOM 716 N N . GLY A 1 92 ? -8.968 -15.210 -33.494 1.00 39.66 92 GLY A N 1
ATOM 717 C CA . GLY A 1 92 ? -7.853 -15.234 -34.420 1.00 39.66 92 GLY A CA 1
ATOM 718 C C . GLY A 1 92 ? -8.366 -15.884 -35.684 1.00 39.66 92 GLY A C 1
ATOM 719 O O . GLY A 1 92 ? -8.569 -17.094 -35.707 1.00 39.66 92 GLY A O 1
ATOM 720 N N . THR A 1 93 ? -8.627 -15.089 -36.713 1.00 39.56 93 THR A N 1
ATOM 721 C CA . THR A 1 93 ? -8.929 -15.607 -38.044 1.00 39.56 93 THR A CA 1
ATOM 722 C C . THR A 1 93 ? -7.682 -16.328 -38.553 1.00 39.56 93 THR A C 1
ATOM 724 O O . THR A 1 93 ? -6.705 -15.692 -38.944 1.00 39.56 93 THR A O 1
ATOM 727 N N . VAL A 1 94 ? -7.681 -17.659 -38.506 1.00 37.16 94 VAL A N 1
ATOM 728 C CA . VAL A 1 94 ? -6.695 -18.477 -39.218 1.00 37.16 94 VAL A CA 1
ATOM 729 C C . VAL A 1 94 ? -7.005 -18.359 -40.706 1.00 37.16 94 VAL A C 1
ATOM 731 O O . VAL A 1 94 ? -8.052 -18.805 -41.165 1.00 37.16 94 VAL A O 1
ATOM 734 N N . SER A 1 95 ? -6.114 -17.711 -41.454 1.00 39.25 95 SER A N 1
ATOM 735 C CA . SER A 1 95 ? -6.083 -17.841 -42.908 1.00 39.25 95 SER A CA 1
ATOM 736 C C . SER A 1 95 ? -5.301 -19.109 -43.241 1.00 39.25 95 SER A C 1
ATOM 738 O O . SER A 1 95 ? -4.082 -19.172 -43.097 1.00 39.25 95 SER A O 1
ATOM 740 N N . GLU A 1 96 ? -6.032 -20.145 -43.640 1.00 30.59 96 GLU A N 1
ATOM 741 C CA . GLU A 1 96 ? -5.485 -21.330 -44.294 1.00 30.59 96 GLU A CA 1
ATOM 742 C C . GLU A 1 96 ? -4.827 -20.907 -45.613 1.00 30.59 96 GLU A C 1
ATOM 744 O O . GLU A 1 96 ? -5.478 -20.334 -46.485 1.00 30.59 96 GLU A O 1
ATOM 749 N N . THR A 1 97 ? -3.533 -21.184 -45.773 1.00 30.88 97 THR A N 1
ATOM 750 C CA . THR A 1 97 ? -2.886 -21.187 -47.089 1.00 30.88 97 THR A CA 1
ATOM 751 C C . THR A 1 97 ? -2.447 -22.616 -47.368 1.00 30.88 97 THR A C 1
ATOM 753 O O . THR A 1 97 ? -1.581 -23.149 -46.678 1.00 30.88 97 THR A O 1
ATOM 756 N N . GLN A 1 98 ? -3.111 -23.240 -48.340 1.00 30.22 98 GLN A N 1
ATOM 757 C CA . GLN A 1 98 ? -2.777 -24.561 -48.868 1.00 30.22 98 GLN A CA 1
ATOM 758 C C . GLN A 1 98 ? -1.476 -24.503 -49.677 1.00 30.22 98 GLN A C 1
ATOM 760 O O . GLN A 1 98 ? -1.284 -23.578 -50.471 1.00 30.22 98 GLN A O 1
ATOM 765 N N . SER A 1 99 ? -0.636 -25.529 -49.540 1.00 41.69 99 SER A N 1
ATOM 766 C CA . SER A 1 99 ? 0.148 -26.149 -50.623 1.00 41.69 99 SER A CA 1
ATOM 767 C C . SER A 1 99 ? 0.593 -27.542 -50.202 1.00 41.69 99 SER A C 1
ATOM 769 O O . SER A 1 99 ? 1.000 -27.686 -49.028 1.00 41.69 99 SER A O 1
#

Sequence (99 aa):
MPSKLFRAIIIGPPGSGKGTIAKRIVKDFGLTHLASGDVLRRQVAEKSEIGLAAEKYINEGSLVPDNLMMKLVLSELRGECQYHYDYQYWTGTVSETQS

pLDDT: mean 76.6, std 20.75, range [30.22, 93.31]

Organism: Bugula neritina (NCBI:txid10212)

Foldseek 3Di:
DPDDDDDDDFDDDPPPCSVVVQVVCCVVPVDDDDDLVVLLVVCLVVVPPLNVQQVVCVVVVHDRDPVSSVVSVVVVVVVPVPDDPPPDDPPDPDDDDDD

InterPro domains:
  IPR000850 Adenylate kinase/UMP-CMP kinase [PR00094] (9-22)
  IPR000850 Adenylate kinase/UMP-CMP kinase [PR00094] (37-51)
  IPR000850 Adenylate kinase/UMP-CMP kinase [PTHR23359] (6-79)
  IPR000850 Adenylate kinase/UMP-CMP kinase [cd01428] (7-78)
  IPR027417 P-loop containing nucleoside triphosphate hydrolase [G3DSA:3.40.50.300] (2-90)
  IPR027417 P-loop containing nucleoside triphosphate hydrolase [SSF52540] (9-78)

Radius of gyration: 19.21 Å; chains: 1; bounding box: 28×43×63 Å

Secondary structure (DSSP, 8-state):
-------------TTS-HHHHHHHHHHHHTPPP--HHHHHHHHHHTT-HHHHHHHHHHHTTPPPPHHHHHHHHHHHHHHT-------------------